Protein AF-A0A935G027-F1 (afdb_monomer_lite)

Sequence (75 aa):
MAFLKPKAANKTKTISVRVPIDLAEELDDIKRHADKHGLAFDVADVVERALTQAARSARSELAALPTKQQNALAA

pLDDT: mean 78.5, std 15.15, range [39.28, 94.31]

Secondary structure (DSSP, 8-state):
--------------------HHHHHHHHHHHHHHHHTT----HHHHHHHHHHHHHHHHHHHHHHSPPTTSTTS--

Structure (mmCIF, N/CA/C/O backbone):
data_AF-A0A935G027-F1
#
_entry.id   AF-A0A935G027-F1
#
loop_
_atom_site.group_PDB
_atom_site.id
_atom_site.type_symbol
_atom_site.label_atom_id
_atom_site.label_alt_id
_atom_site.label_comp_id
_atom_site.label_asym_id
_atom_site.label_entity_id
_atom_site.label_seq_id
_atom_site.pdbx_PDB_ins_code
_atom_site.Cartn_x
_atom_site.Cartn_y
_atom_site.Cartn_z
_atom_site.occupancy
_atom_site.B_iso_or_equiv
_atom_site.auth_seq_id
_atom_site.auth_comp_id
_atom_site.auth_asym_id
_atom_site.auth_atom_id
_atom_site.pdbx_PDB_model_num
ATOM 1 N N . MET A 1 1 ? 30.923 22.481 21.797 1.00 39.28 1 MET A N 1
ATOM 2 C CA . MET A 1 1 ? 30.362 22.140 20.471 1.00 39.28 1 MET A CA 1
ATOM 3 C C . MET A 1 1 ? 30.429 20.629 20.316 1.00 39.28 1 MET A C 1
ATOM 5 O O . MET A 1 1 ? 31.522 20.085 20.376 1.00 39.28 1 MET A O 1
ATOM 9 N N . ALA A 1 2 ? 29.287 19.941 20.259 1.00 51.88 2 ALA A N 1
ATOM 10 C CA . ALA A 1 2 ? 29.254 18.478 20.228 1.00 51.88 2 ALA A CA 1
ATOM 11 C C . ALA A 1 2 ? 29.397 17.966 18.784 1.00 51.88 2 ALA A C 1
ATOM 13 O O . ALA A 1 2 ? 28.578 18.285 17.929 1.00 51.88 2 ALA A O 1
ATOM 14 N N . PHE A 1 3 ? 30.436 17.166 18.531 1.00 59.50 3 PHE A N 1
ATOM 15 C CA . PHE A 1 3 ? 30.741 16.552 17.229 1.00 59.50 3 PHE A CA 1
ATOM 16 C C . PHE A 1 3 ? 29.906 15.299 16.920 1.00 59.50 3 PHE A C 1
ATOM 18 O O . PHE A 1 3 ? 30.006 14.733 15.834 1.00 59.50 3 PHE A O 1
ATOM 25 N N . LEU A 1 4 ? 29.075 14.849 17.861 1.00 58.03 4 LEU A N 1
ATOM 26 C CA . LEU A 1 4 ? 28.300 13.622 17.733 1.00 58.03 4 LEU A CA 1
ATOM 27 C C . LEU A 1 4 ? 26.833 13.965 17.492 1.00 58.03 4 LEU A C 1
ATOM 29 O O . LEU A 1 4 ? 26.122 14.408 18.392 1.00 58.03 4 LEU A O 1
ATOM 33 N N . LYS A 1 5 ? 26.384 13.751 16.253 1.00 63.28 5 LYS A N 1
ATOM 34 C CA . LYS A 1 5 ? 24.959 13.749 15.915 1.00 63.28 5 LYS A CA 1
ATOM 35 C C . LYS A 1 5 ? 24.342 12.445 16.442 1.00 63.28 5 LYS A C 1
ATOM 37 O O . LYS A 1 5 ? 24.935 11.386 16.220 1.00 63.28 5 LYS A O 1
ATOM 42 N N . PRO A 1 6 ? 23.173 12.474 17.107 1.00 64.44 6 PRO A N 1
ATOM 43 C CA . PRO A 1 6 ? 22.465 11.250 17.453 1.00 64.44 6 PRO A CA 1
ATOM 44 C C . PRO A 1 6 ? 22.179 10.484 16.160 1.00 64.44 6 PRO A C 1
ATOM 46 O O . PRO A 1 6 ? 21.566 11.013 15.232 1.00 64.44 6 PRO A O 1
ATOM 49 N N . LYS A 1 7 ? 22.683 9.250 16.077 1.00 60.50 7 LYS A N 1
ATOM 50 C CA . LYS A 1 7 ? 22.428 8.344 14.958 1.00 60.50 7 LYS A CA 1
ATOM 51 C C . LYS A 1 7 ?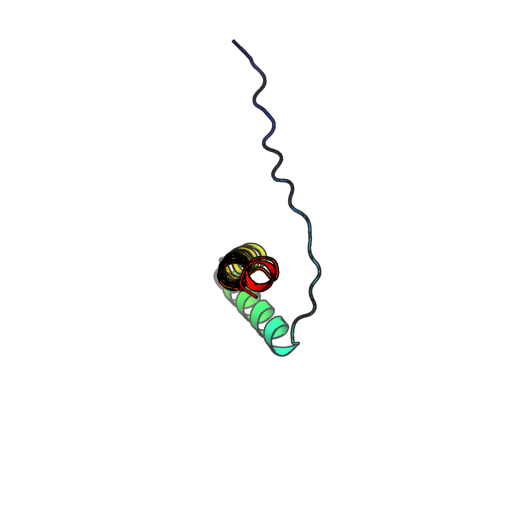 20.921 8.103 14.943 1.00 60.50 7 LYS A C 1
ATOM 53 O O . LYS A 1 7 ? 20.424 7.370 15.796 1.00 60.50 7 LYS A O 1
ATOM 58 N N . ALA A 1 8 ? 20.201 8.785 14.052 1.00 58.50 8 ALA A N 1
ATOM 59 C CA . ALA A 1 8 ? 18.769 8.603 13.875 1.00 58.50 8 ALA A CA 1
ATOM 60 C C . ALA A 1 8 ? 18.546 7.130 13.539 1.00 58.50 8 ALA A C 1
ATOM 62 O O . ALA A 1 8 ? 18.840 6.663 12.439 1.00 58.50 8 ALA A O 1
ATOM 63 N N . ALA A 1 9 ? 18.150 6.362 14.546 1.00 58.78 9 ALA A N 1
ATOM 64 C CA . ALA A 1 9 ? 17.898 4.953 14.390 1.00 58.78 9 ALA A CA 1
ATOM 65 C C . ALA A 1 9 ? 16.542 4.848 13.696 1.00 58.78 9 ALA A C 1
ATOM 67 O O . ALA A 1 9 ? 15.511 4.789 14.363 1.00 58.78 9 ALA A O 1
ATOM 68 N N . ASN A 1 10 ? 16.548 4.856 12.361 1.00 60.38 10 ASN A N 1
ATOM 69 C CA . ASN A 1 10 ? 15.422 4.376 11.568 1.00 60.38 10 ASN A CA 1
ATOM 70 C C . ASN A 1 10 ? 15.300 2.872 11.829 1.00 60.38 10 ASN A C 1
ATOM 72 O O . ASN A 1 10 ? 15.815 2.037 11.091 1.00 60.38 10 ASN A O 1
ATOM 76 N N . LYS A 1 11 ? 14.708 2.537 12.979 1.00 75.12 11 LYS A N 1
ATOM 77 C CA . LYS A 1 11 ? 14.443 1.170 13.406 1.00 75.12 11 LYS A CA 1
ATOM 78 C C . LYS A 1 11 ? 13.197 0.714 12.669 1.00 75.12 11 LYS A C 1
ATOM 80 O O . LYS A 1 11 ? 12.084 0.917 13.144 1.00 75.12 11 LYS A O 1
ATOM 85 N N . THR A 1 12 ? 13.388 0.127 11.4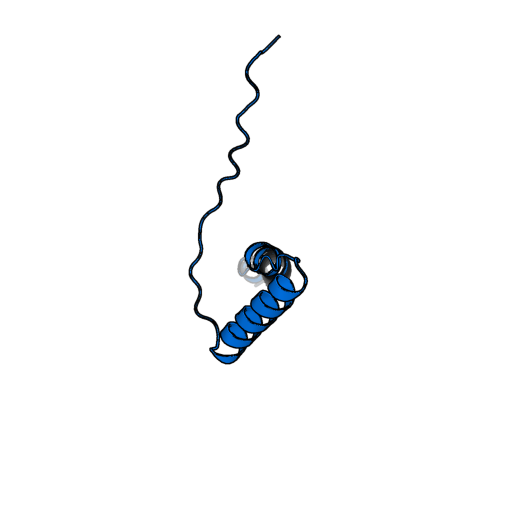99 1.00 76.56 12 THR A N 1
ATOM 86 C CA . THR A 1 12 ? 12.322 -0.603 10.823 1.00 76.56 12 THR A CA 1
ATOM 87 C C . THR A 1 12 ? 12.182 -1.982 11.470 1.00 76.56 12 THR A C 1
ATOM 89 O O . THR A 1 12 ? 13.153 -2.575 11.948 1.00 76.56 12 THR A O 1
ATOM 92 N N . LYS A 1 13 ? 10.950 -2.483 11.545 1.00 80.81 13 LYS A N 1
ATOM 93 C CA . LYS A 1 13 ? 10.649 -3.846 11.987 1.00 80.81 13 LYS A CA 1
ATOM 94 C C . LYS A 1 13 ? 9.782 -4.491 10.920 1.00 80.81 13 LYS A C 1
ATOM 96 O O . LYS A 1 13 ? 8.720 -3.965 10.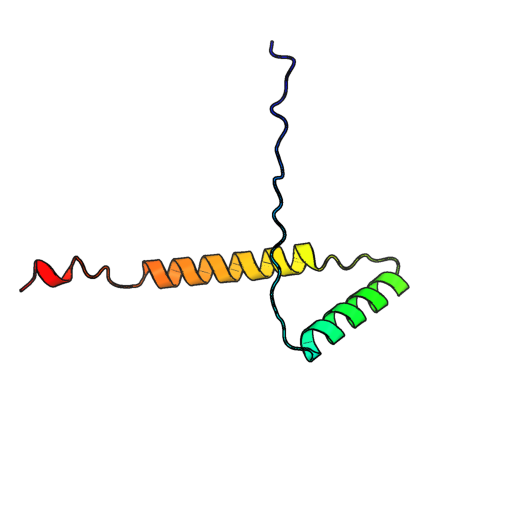604 1.00 80.81 13 LYS A O 1
ATOM 101 N N . THR A 1 14 ? 10.225 -5.623 10.388 1.00 84.06 14 THR A N 1
ATOM 102 C CA . THR A 1 14 ? 9.452 -6.378 9.402 1.00 84.06 14 THR A CA 1
ATOM 103 C C . THR A 1 14 ? 8.220 -6.985 10.062 1.00 84.06 14 THR A C 1
ATOM 105 O O . THR A 1 14 ? 8.319 -7.629 11.110 1.00 84.06 14 THR A O 1
ATOM 108 N N . ILE A 1 15 ? 7.061 -6.781 9.441 1.00 79.81 15 ILE A N 1
ATOM 109 C CA . ILE A 1 15 ? 5.800 -7.418 9.814 1.00 79.81 15 ILE A CA 1
ATOM 110 C C . ILE A 1 15 ? 5.445 -8.379 8.684 1.00 79.81 15 ILE A C 1
ATOM 112 O O . ILE A 1 15 ? 5.425 -7.985 7.521 1.00 79.81 15 ILE A O 1
ATOM 116 N N . SER A 1 16 ? 5.181 -9.639 9.018 1.00 85.38 16 SER A N 1
ATOM 117 C CA . SER A 1 16 ? 4.722 -10.636 8.052 1.00 85.38 16 SER A CA 1
ATOM 118 C C . SER A 1 16 ? 3.213 -10.790 8.184 1.00 85.38 16 SER A C 1
ATOM 120 O O . SER A 1 16 ? 2.715 -11.164 9.245 1.00 85.38 16 SER A O 1
ATOM 122 N N . VAL A 1 17 ? 2.490 -10.480 7.112 1.00 86.00 17 VAL A N 1
ATOM 123 C CA . VAL A 1 17 ? 1.026 -10.519 7.050 1.00 86.00 17 VAL A CA 1
ATOM 124 C C . VAL A 1 17 ? 0.599 -11.423 5.907 1.00 86.00 17 VAL A C 1
ATOM 126 O O . VAL A 1 17 ? 1.232 -11.447 4.855 1.00 86.00 17 VAL A O 1
ATOM 129 N N . ARG A 1 18 ? -0.474 -12.184 6.127 1.00 90.12 18 ARG A N 1
ATOM 130 C CA . ARG A 1 18 ? -1.119 -12.946 5.058 1.00 90.12 18 ARG A CA 1
ATOM 131 C C . ARG A 1 18 ? -2.068 -12.020 4.313 1.00 90.12 18 ARG A C 1
ATOM 133 O O . ARG A 1 18 ? -2.853 -11.320 4.947 1.00 90.12 18 ARG A O 1
ATOM 140 N N . VAL A 1 19 ? -2.000 -12.059 2.992 1.00 87.88 19 VAL A N 1
ATOM 141 C CA . VAL A 1 19 ? -2.895 -11.334 2.087 1.00 87.88 19 VAL A CA 1
ATOM 142 C C . VAL A 1 19 ? -3.584 -12.330 1.151 1.00 87.88 19 VAL A C 1
ATOM 144 O O . VAL A 1 19 ? -3.060 -13.434 0.968 1.00 87.88 19 VAL A O 1
ATOM 147 N N . PRO A 1 20 ? -4.758 -11.990 0.591 1.00 93.19 20 PRO A N 1
ATOM 148 C CA . PRO A 1 20 ? -5.377 -12.775 -0.472 1.00 93.19 20 PRO A CA 1
ATOM 149 C C . PRO A 1 20 ? -4.419 -12.975 -1.651 1.00 93.19 20 PRO A C 1
ATOM 151 O O . PRO A 1 20 ? -3.615 -12.090 -1.946 1.00 93.19 20 PRO A O 1
ATOM 154 N N . ILE A 1 21 ? -4.521 -14.129 -2.315 1.00 92.44 21 ILE A N 1
ATOM 155 C CA . ILE A 1 21 ? -3.638 -14.485 -3.433 1.00 92.44 21 ILE A CA 1
ATOM 156 C C . ILE A 1 21 ? -3.761 -13.489 -4.589 1.00 92.44 21 ILE A C 1
ATOM 158 O O . ILE A 1 21 ? -2.741 -13.003 -5.062 1.00 92.44 21 ILE A O 1
ATOM 162 N N . ASP A 1 22 ? -4.987 -13.084 -4.924 1.00 94.00 22 ASP A N 1
ATOM 163 C CA . ASP A 1 22 ? -5.262 -12.155 -6.024 1.00 94.00 22 ASP A CA 1
ATOM 164 C C . ASP A 1 22 ? -4.540 -10.810 -5.830 1.00 94.00 22 ASP A C 1
ATOM 166 O O . ASP A 1 22 ? -3.950 -10.265 -6.757 1.00 94.00 22 ASP A O 1
ATOM 170 N N . LEU A 1 23 ? -4.511 -10.302 -4.592 1.00 89.50 23 LEU A N 1
ATOM 171 C CA . LEU A 1 23 ? -3.817 -9.054 -4.263 1.00 89.50 23 LEU A CA 1
ATOM 172 C C . LEU A 1 23 ? -2.293 -9.208 -4.352 1.00 89.50 23 LEU A C 1
ATOM 174 O O . LEU A 1 23 ? -1.599 -8.272 -4.740 1.00 89.50 23 LEU A O 1
ATOM 178 N N . ALA A 1 24 ? -1.757 -10.365 -3.957 1.00 89.69 24 ALA A N 1
ATOM 179 C CA . ALA A 1 24 ? -0.326 -10.624 -4.070 1.00 89.69 24 ALA A CA 1
ATOM 180 C C . ALA A 1 24 ? 0.114 -10.679 -5.540 1.00 89.69 24 ALA A C 1
ATOM 182 O O . ALA A 1 24 ? 1.131 -10.082 -5.889 1.00 89.69 24 ALA A O 1
ATOM 183 N N . GLU A 1 25 ? -0.674 -11.339 -6.391 1.00 94.31 25 GLU A N 1
ATOM 184 C CA . GLU A 1 25 ? -0.426 -11.412 -7.833 1.00 94.31 25 GLU A CA 1
ATOM 185 C C . GLU A 1 25 ? -0.506 -10.026 -8.486 1.00 94.31 25 GLU A C 1
ATOM 187 O O . GLU A 1 25 ? 0.398 -9.647 -9.229 1.00 94.31 25 GLU A O 1
ATOM 192 N N . GLU A 1 26 ? -1.509 -9.218 -8.130 1.00 92.06 26 GLU A N 1
ATOM 193 C CA . GLU A 1 26 ? -1.648 -7.850 -8.639 1.00 92.06 26 GLU A CA 1
ATOM 194 C C . GLU A 1 26 ? -0.447 -6.961 -8.259 1.00 92.06 26 GLU A C 1
ATOM 196 O O . GLU A 1 26 ? 0.079 -6.221 -9.094 1.00 92.06 26 GLU A O 1
ATOM 201 N N . LEU A 1 27 ? 0.044 -7.055 -7.016 1.00 91.12 27 LEU A N 1
ATOM 202 C CA . LEU A 1 27 ? 1.228 -6.310 -6.569 1.00 91.12 27 LEU A CA 1
ATOM 203 C C . LEU A 1 27 ? 2.494 -6.723 -7.333 1.00 91.12 27 LEU A C 1
ATOM 205 O O . LEU A 1 27 ? 3.308 -5.862 -7.688 1.00 91.12 27 LEU A O 1
ATOM 209 N N . ASP A 1 28 ? 2.663 -8.019 -7.596 1.00 90.19 28 ASP A N 1
ATOM 210 C CA . ASP A 1 28 ? 3.789 -8.535 -8.375 1.00 90.19 28 ASP A CA 1
ATOM 211 C C . ASP A 1 28 ? 3.715 -8.097 -9.843 1.00 90.19 28 ASP A C 1
ATOM 213 O O . ASP A 1 28 ? 4.741 -7.735 -10.431 1.00 90.19 28 ASP A O 1
ATOM 217 N N . ASP A 1 29 ? 2.521 -8.064 -10.430 1.00 93.62 29 ASP A N 1
ATOM 218 C CA . ASP A 1 29 ? 2.311 -7.575 -11.790 1.00 93.62 29 ASP A CA 1
ATOM 219 C C . ASP A 1 29 ? 2.630 -6.085 -11.906 1.00 93.62 29 ASP A C 1
ATOM 221 O O . ASP A 1 29 ? 3.400 -5.687 -12.787 1.00 93.62 29 ASP A O 1
ATOM 225 N N . ILE A 1 30 ? 2.135 -5.255 -10.983 1.00 91.81 30 ILE A N 1
ATOM 226 C CA . ILE A 1 30 ? 2.448 -3.818 -10.947 1.00 91.81 30 ILE A CA 1
ATOM 227 C C . ILE A 1 30 ? 3.957 -3.605 -10.830 1.00 91.81 30 ILE A C 1
ATOM 229 O O . ILE A 1 30 ? 4.524 -2.781 -11.552 1.00 91.81 30 ILE A O 1
ATOM 233 N N . LYS A 1 31 ? 4.627 -4.373 -9.967 1.00 91.00 31 LYS A N 1
ATOM 234 C CA . LYS A 1 31 ? 6.078 -4.298 -9.803 1.00 91.00 31 LYS A CA 1
ATOM 235 C C . LYS A 1 31 ? 6.813 -4.634 -11.099 1.00 91.00 31 LYS A C 1
ATOM 237 O O . LYS A 1 31 ? 7.651 -3.854 -11.543 1.00 91.00 31 LYS A O 1
ATOM 242 N N . ARG A 1 32 ? 6.447 -5.736 -11.761 1.00 91.25 32 ARG A N 1
ATOM 243 C CA . ARG A 1 32 ? 7.022 -6.124 -13.061 1.00 91.25 32 ARG A CA 1
ATOM 244 C C . ARG A 1 32 ? 6.769 -5.072 -14.137 1.00 91.25 32 ARG A C 1
ATOM 246 O O . ARG A 1 32 ? 7.627 -4.849 -14.988 1.00 91.25 32 ARG A O 1
ATOM 253 N N . HIS A 1 33 ? 5.594 -4.449 -14.137 1.00 91.38 33 HIS A N 1
ATOM 254 C CA . HIS A 1 33 ? 5.269 -3.366 -15.059 1.00 91.38 33 HIS A CA 1
ATOM 255 C C . HIS A 1 33 ? 6.117 -2.120 -14.790 1.00 91.38 33 HIS A C 1
ATOM 257 O O . HIS A 1 33 ? 6.685 -1.571 -15.732 1.00 91.38 33 HIS A O 1
ATOM 263 N N . ALA A 1 34 ? 6.268 -1.709 -13.532 1.00 90.19 34 ALA A N 1
ATOM 264 C CA . ALA A 1 34 ? 7.128 -0.593 -13.155 1.00 90.19 34 ALA A CA 1
ATOM 265 C C . ALA A 1 34 ? 8.585 -0.842 -13.583 1.00 90.19 34 ALA A C 1
ATOM 267 O O . ALA A 1 34 ? 9.174 0.011 -14.252 1.00 90.19 34 ALA A O 1
ATOM 268 N N . ASP A 1 35 ? 9.110 -2.044 -13.323 1.00 90.94 35 ASP A N 1
ATOM 269 C CA . ASP A 1 35 ? 10.475 -2.433 -13.690 1.00 90.94 35 ASP A CA 1
ATOM 270 C C . ASP A 1 35 ? 10.710 -2.331 -15.210 1.00 90.94 35 ASP A C 1
ATOM 272 O O . ASP A 1 35 ? 11.746 -1.830 -15.652 1.00 90.94 35 ASP A O 1
ATOM 276 N N . LYS A 1 36 ? 9.724 -2.722 -16.035 1.00 93.06 36 LYS A N 1
ATOM 277 C CA . LYS A 1 36 ? 9.788 -2.582 -17.507 1.00 93.06 36 LYS A CA 1
ATOM 278 C C . LYS A 1 36 ? 9.902 -1.130 -17.975 1.00 93.06 36 LYS A C 1
ATOM 280 O O . LYS A 1 36 ? 10.426 -0.883 -19.058 1.00 93.06 36 LYS A O 1
ATOM 285 N N . HIS A 1 37 ? 9.417 -0.181 -17.181 1.00 92.25 37 HIS A N 1
ATOM 286 C CA . HIS A 1 37 ? 9.500 1.252 -17.459 1.00 92.25 37 HIS A CA 1
ATOM 287 C C . HIS A 1 37 ? 10.677 1.933 -16.738 1.00 92.25 37 HIS A C 1
ATOM 289 O O . HIS A 1 37 ? 10.799 3.155 -16.803 1.00 92.25 37 HIS A O 1
ATOM 295 N N . GLY A 1 38 ? 11.548 1.169 -16.065 1.00 90.00 38 GLY A N 1
ATOM 296 C CA . GLY A 1 38 ? 12.659 1.708 -15.275 1.00 90.00 38 GLY A CA 1
ATOM 297 C C . GLY A 1 38 ? 12.212 2.432 -14.000 1.00 90.00 38 GLY A C 1
ATOM 298 O O . GLY A 1 38 ? 12.958 3.246 -13.459 1.00 90.00 38 GLY A O 1
ATOM 299 N N . LEU A 1 39 ? 10.990 2.166 -13.536 1.00 84.88 39 LEU A N 1
ATOM 300 C CA . LEU A 1 39 ? 10.414 2.710 -12.312 1.00 84.88 39 LEU A CA 1
ATOM 301 C C . LEU A 1 39 ? 10.473 1.648 -11.210 1.00 84.88 39 LEU A C 1
ATOM 303 O O . LEU A 1 39 ? 10.302 0.465 -11.477 1.00 84.88 39 LEU A O 1
ATOM 307 N N . ALA A 1 40 ? 10.670 2.066 -9.960 1.00 85.88 40 ALA A N 1
ATOM 308 C CA . ALA A 1 40 ? 10.624 1.163 -8.814 1.00 85.88 40 ALA A CA 1
ATOM 309 C C . ALA A 1 40 ? 9.261 1.267 -8.121 1.00 85.88 40 ALA A C 1
ATOM 311 O O . ALA A 1 40 ? 8.875 2.344 -7.662 1.00 85.88 40 ALA A O 1
ATOM 312 N N . PHE A 1 41 ? 8.544 0.147 -8.021 1.00 86.94 41 PHE A N 1
ATOM 313 C CA . PHE A 1 41 ? 7.335 0.058 -7.205 1.00 86.94 41 PHE A CA 1
ATOM 314 C C . PHE A 1 41 ? 7.694 -0.430 -5.797 1.00 86.94 41 PHE A C 1
ATOM 316 O O . PHE A 1 41 ? 7.934 -1.621 -5.578 1.00 86.94 41 PHE A O 1
ATOM 323 N N . ASP A 1 42 ? 7.765 0.501 -4.842 1.00 87.50 42 ASP A N 1
ATOM 324 C CA . ASP A 1 42 ? 8.047 0.181 -3.443 1.00 87.50 42 ASP A CA 1
ATOM 325 C C . ASP A 1 42 ? 6.767 -0.219 -2.699 1.00 87.50 42 ASP A C 1
ATOM 327 O O . ASP A 1 42 ? 6.013 0.612 -2.188 1.00 87.50 42 ASP A O 1
ATOM 331 N N . VAL A 1 43 ? 6.542 -1.531 -2.617 1.00 86.56 43 VAL A N 1
ATOM 332 C CA . VAL A 1 43 ? 5.421 -2.119 -1.874 1.00 86.56 43 VAL A CA 1
ATOM 333 C C . VAL A 1 43 ? 5.460 -1.715 -0.395 1.00 86.56 43 VAL A C 1
ATOM 335 O O . VAL A 1 43 ? 4.405 -1.573 0.219 1.00 86.56 43 VAL A O 1
ATOM 338 N N . ALA A 1 44 ? 6.641 -1.496 0.193 1.00 85.75 44 ALA A N 1
ATOM 339 C CA . ALA A 1 44 ? 6.748 -1.125 1.598 1.00 85.75 44 ALA A CA 1
ATOM 340 C C . ALA A 1 44 ? 6.202 0.288 1.858 1.00 85.75 44 ALA A C 1
ATOM 342 O O . ALA A 1 44 ? 5.449 0.453 2.815 1.00 85.75 44 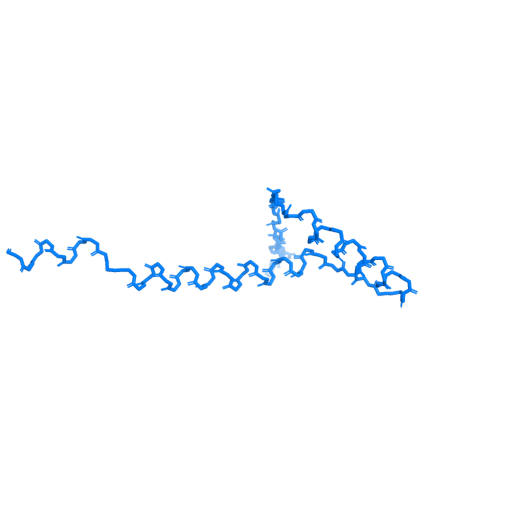ALA A O 1
ATOM 343 N N . ASP A 1 45 ? 6.496 1.271 0.996 1.00 85.88 45 ASP A N 1
ATOM 344 C CA . ASP A 1 45 ? 5.939 2.637 1.102 1.00 85.88 45 ASP A CA 1
ATOM 345 C C . ASP A 1 45 ? 4.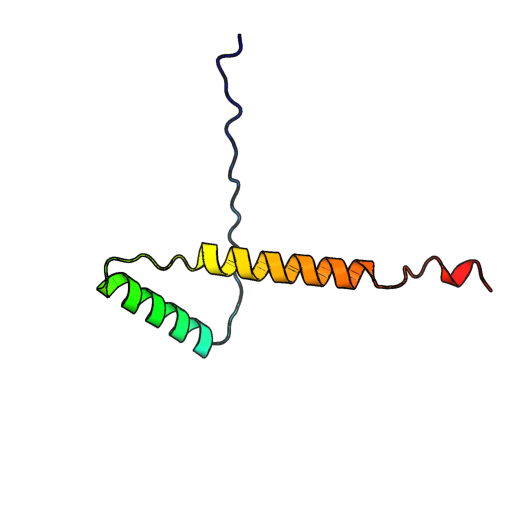414 2.631 0.895 1.00 85.88 45 ASP A C 1
ATOM 347 O O . ASP A 1 45 ? 3.664 3.266 1.641 1.00 85.88 45 ASP A O 1
ATOM 351 N N . VAL A 1 46 ? 3.921 1.844 -0.070 1.00 87.94 46 VAL A N 1
ATOM 352 C CA . VAL A 1 46 ? 2.474 1.683 -0.300 1.00 87.94 46 VAL A CA 1
ATOM 353 C C . VAL A 1 46 ? 1.785 1.104 0.939 1.00 87.94 46 VAL A C 1
ATOM 355 O O . VAL A 1 46 ? 0.779 1.647 1.410 1.00 87.94 46 VAL A O 1
ATOM 358 N N . VAL A 1 47 ? 2.348 0.034 1.505 1.00 88.56 47 VAL A N 1
ATOM 359 C CA . VAL A 1 47 ? 1.824 -0.618 2.710 1.00 88.56 47 VAL A CA 1
ATOM 360 C C . VAL A 1 47 ? 1.921 0.308 3.926 1.00 88.56 47 VAL A C 1
ATOM 362 O O . VAL A 1 47 ? 0.971 0.378 4.705 1.00 88.56 47 VAL A O 1
ATOM 365 N N . GLU A 1 48 ? 3.007 1.066 4.087 1.00 88.06 48 GLU A N 1
ATOM 366 C CA . GLU A 1 48 ? 3.176 2.028 5.182 1.00 88.06 48 GLU A CA 1
ATOM 367 C C . GLU A 1 48 ? 2.075 3.093 5.176 1.00 88.06 48 GLU A C 1
ATOM 369 O O . GLU A 1 48 ? 1.445 3.348 6.210 1.00 88.06 48 GLU A O 1
ATOM 374 N N . ARG A 1 49 ? 1.802 3.698 4.016 1.00 88.00 49 ARG A N 1
ATOM 375 C CA . ARG A 1 49 ? 0.772 4.738 3.880 1.00 88.00 49 ARG A CA 1
ATOM 376 C C . ARG A 1 49 ? -0.618 4.190 4.170 1.00 88.00 49 ARG A C 1
ATOM 378 O O . ARG A 1 49 ? -1.352 4.787 4.965 1.00 88.00 49 ARG A O 1
ATOM 385 N N . ALA A 1 50 ? -0.951 3.038 3.587 1.00 87.44 50 ALA A N 1
ATOM 386 C CA . ALA A 1 50 ? -2.241 2.390 3.789 1.00 87.44 50 ALA A CA 1
ATOM 387 C C . ALA A 1 50 ? -2.453 1.998 5.263 1.00 87.44 50 ALA A C 1
ATOM 389 O O . ALA A 1 50 ? -3.477 2.340 5.862 1.00 87.44 50 ALA A O 1
ATOM 390 N N . LEU A 1 51 ? -1.458 1.360 5.892 1.00 87.94 51 LEU A N 1
ATOM 391 C CA . LEU A 1 51 ? -1.525 0.966 7.302 1.00 87.94 51 LEU A CA 1
ATOM 392 C C . LEU A 1 51 ? -1.578 2.172 8.239 1.00 87.94 51 LEU A C 1
ATOM 394 O O . LEU A 1 51 ? -2.301 2.136 9.233 1.00 87.94 51 LEU A O 1
ATOM 398 N N . THR A 1 52 ? -0.862 3.256 7.937 1.00 89.50 52 THR A N 1
ATOM 399 C CA . THR A 1 52 ? -0.895 4.476 8.755 1.00 89.50 52 THR A CA 1
ATOM 400 C C . THR A 1 52 ? -2.285 5.107 8.746 1.00 89.50 52 THR A C 1
ATOM 402 O O . THR A 1 52 ? -2.787 5.509 9.799 1.00 89.50 52 THR A O 1
ATOM 405 N N . GLN A 1 53 ? -2.934 5.175 7.581 1.00 89.19 53 GLN A N 1
ATOM 406 C CA . GLN A 1 53 ? -4.295 5.696 7.458 1.00 89.19 53 GLN A CA 1
ATOM 407 C C . GLN A 1 53 ? -5.311 4.806 8.186 1.00 89.19 53 GLN A C 1
ATOM 409 O O . GLN A 1 53 ? -6.138 5.317 8.949 1.00 89.19 53 GLN A O 1
ATOM 414 N N . ALA A 1 54 ? -5.215 3.485 8.016 1.00 86.69 54 ALA A N 1
ATOM 415 C CA . ALA A 1 54 ? -6.073 2.528 8.710 1.00 86.69 54 ALA A CA 1
ATOM 416 C C . ALA A 1 54 ? -5.886 2.600 10.236 1.00 86.69 54 ALA A C 1
ATOM 418 O O . ALA A 1 54 ? -6.861 2.673 10.978 1.00 86.69 54 ALA A O 1
ATOM 419 N N . ALA A 1 55 ? -4.643 2.680 10.719 1.00 88.94 55 ALA A N 1
ATOM 420 C CA . ALA A 1 55 ? -4.338 2.790 12.144 1.00 88.94 55 ALA A CA 1
ATOM 421 C C . ALA A 1 55 ? -4.851 4.100 12.760 1.00 88.94 55 ALA A C 1
ATOM 423 O O . ALA A 1 55 ? -5.316 4.103 13.900 1.00 88.94 55 ALA A O 1
ATOM 424 N N . ARG A 1 56 ? -4.783 5.220 12.028 1.00 88.81 56 ARG A N 1
ATOM 425 C CA . ARG A 1 56 ? -5.378 6.493 12.469 1.00 88.81 56 ARG A CA 1
ATOM 426 C C . ARG A 1 56 ? -6.895 6.385 12.577 1.00 88.81 56 ARG A C 1
ATOM 428 O O . ARG A 1 56 ? -7.437 6.776 13.603 1.00 88.81 56 ARG A O 1
ATOM 435 N N . SER A 1 57 ? -7.541 5.801 11.571 1.00 85.38 57 SER A N 1
ATOM 436 C CA . SER A 1 57 ? -8.996 5.599 11.553 1.00 85.38 57 SER A CA 1
ATOM 437 C C . SER A 1 57 ? -9.442 4.705 12.713 1.00 85.38 57 SER A C 1
ATOM 439 O O . SER A 1 57 ? -10.287 5.107 13.506 1.00 85.38 57 SER A O 1
ATOM 441 N N . ALA A 1 58 ? -8.761 3.574 12.921 1.00 86.62 58 ALA A N 1
ATOM 442 C CA . ALA A 1 58 ? -9.016 2.679 14.047 1.00 86.62 58 ALA A CA 1
ATOM 443 C C . ALA A 1 58 ? -8.811 3.367 15.408 1.00 86.62 58 ALA A C 1
ATOM 445 O O . ALA A 1 58 ? -9.585 3.152 16.335 1.00 86.62 58 ALA A O 1
ATOM 446 N N . ARG A 1 59 ? -7.792 4.229 15.555 1.00 86.81 59 ARG A N 1
ATOM 447 C CA . ARG A 1 59 ? -7.609 5.023 16.785 1.00 86.81 59 ARG A CA 1
ATOM 448 C C . ARG A 1 59 ? -8.744 6.014 17.008 1.00 86.81 59 ARG A C 1
ATOM 450 O O . ARG A 1 59 ? -9.163 6.179 18.149 1.00 86.81 59 ARG A O 1
ATOM 457 N N . SER A 1 60 ? -9.223 6.668 15.955 1.00 81.12 60 SER A N 1
ATOM 458 C CA . SER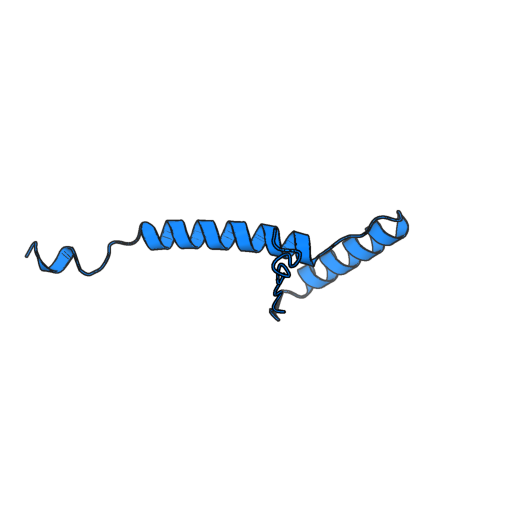 A 1 60 ? -10.367 7.577 16.039 1.00 81.12 60 SER A CA 1
ATOM 459 C C . SER A 1 60 ? -11.646 6.838 16.433 1.00 81.12 60 SER A C 1
ATOM 461 O O . SER A 1 60 ? -12.369 7.320 17.299 1.00 81.12 60 SER A O 1
ATOM 463 N N . GLU A 1 61 ? -11.888 5.649 15.881 1.00 79.31 61 GLU A N 1
ATOM 464 C CA . GLU A 1 61 ? -13.014 4.792 16.274 1.00 79.31 61 GLU A CA 1
ATOM 465 C C . GLU A 1 61 ? -12.900 4.338 17.733 1.00 79.31 61 GLU A C 1
ATOM 467 O O . GLU A 1 61 ? -13.857 4.459 18.492 1.00 79.31 61 GLU A O 1
ATOM 472 N N . LEU A 1 62 ? -11.713 3.896 18.163 1.00 79.88 62 LEU A N 1
ATOM 473 C CA . LEU A 1 62 ? -11.461 3.505 19.553 1.00 79.88 62 LEU A CA 1
ATOM 474 C C . LEU A 1 62 ? -11.637 4.672 20.535 1.00 79.88 62 LEU A C 1
ATOM 476 O O . LEU A 1 62 ? -12.117 4.458 21.644 1.00 79.88 62 LEU A O 1
ATOM 480 N N . ALA A 1 63 ? -11.262 5.893 20.149 1.00 77.88 63 ALA A N 1
ATOM 481 C CA . ALA A 1 63 ? -11.447 7.091 20.970 1.00 77.88 63 ALA A CA 1
ATOM 482 C C . ALA A 1 63 ? -12.917 7.541 21.050 1.00 77.88 63 ALA A C 1
ATOM 484 O O . ALA A 1 63 ? -13.299 8.199 22.014 1.00 77.88 63 ALA A O 1
ATOM 485 N N . ALA A 1 64 ? -13.732 7.188 20.053 1.00 74.06 64 ALA A N 1
ATOM 486 C CA . ALA A 1 64 ? -15.169 7.439 20.042 1.00 74.06 64 ALA A CA 1
ATOM 487 C C . ALA A 1 64 ? -15.973 6.380 20.823 1.00 74.06 64 ALA A C 1
ATOM 489 O O . ALA A 1 64 ? -17.170 6.569 21.051 1.00 74.06 64 ALA A O 1
ATOM 490 N N . LEU A 1 65 ? -15.346 5.274 21.249 1.00 72.06 65 LEU A N 1
ATOM 491 C CA . LEU A 1 65 ? -16.002 4.292 22.108 1.00 72.06 65 LEU A CA 1
ATOM 492 C C . LEU A 1 65 ? -16.199 4.875 23.516 1.00 72.06 65 LEU A C 1
ATOM 494 O O . LEU A 1 65 ? -15.243 5.381 24.107 1.00 72.06 65 LEU A O 1
ATOM 498 N N . PRO A 1 66 ? -17.404 4.765 24.104 1.00 62.22 66 PRO A N 1
ATOM 499 C CA . PRO A 1 66 ? -17.629 5.184 25.476 1.00 62.22 66 PRO A CA 1
ATOM 500 C C . PRO A 1 66 ? -16.776 4.325 26.408 1.00 62.22 66 PRO A C 1
ATOM 502 O O . PRO A 1 66 ? -16.935 3.104 26.503 1.00 62.22 66 PRO A O 1
ATOM 505 N N . THR A 1 67 ? -15.855 4.969 27.117 1.00 60.47 67 THR A N 1
ATOM 506 C CA . THR A 1 67 ? -15.078 4.338 28.175 1.00 60.47 67 THR A CA 1
ATOM 507 C C . THR A 1 67 ? -16.067 3.798 29.206 1.00 60.47 67 THR A C 1
ATOM 509 O O . THR A 1 67 ? -16.813 4.561 29.819 1.00 60.47 67 THR A O 1
ATOM 512 N N . LYS A 1 68 ? -16.066 2.476 29.429 1.00 56.72 68 LYS A N 1
ATOM 513 C CA . LYS A 1 68 ? -16.942 1.746 30.376 1.00 56.72 68 LYS A CA 1
ATOM 514 C C . LYS A 1 68 ? -16.991 2.331 31.803 1.00 56.72 68 LYS A C 1
ATOM 516 O O . LYS A 1 68 ? -17.811 1.910 32.607 1.00 56.72 68 LYS A O 1
ATOM 521 N N . GLN A 1 69 ? -16.117 3.282 32.119 1.00 51.72 69 GLN A N 1
ATOM 522 C CA . GLN A 1 69 ? -15.975 3.927 33.416 1.00 51.72 69 GLN A CA 1
ATOM 523 C C . GLN A 1 69 ? -16.962 5.089 33.655 1.00 51.72 69 GLN A C 1
ATOM 525 O O . GLN A 1 69 ? -17.218 5.410 34.809 1.00 51.72 69 GLN A O 1
ATOM 530 N N . GLN A 1 70 ? -17.566 5.687 32.616 1.00 49.41 70 GLN A N 1
ATOM 531 C CA . GLN A 1 70 ? -18.517 6.803 32.794 1.00 49.41 70 GLN A CA 1
ATOM 532 C C . GLN A 1 70 ? -19.956 6.370 33.129 1.00 49.41 70 GLN A C 1
ATOM 534 O O . GLN A 1 70 ? -20.689 7.151 33.726 1.00 49.41 70 GLN A O 1
ATOM 539 N N . ASN A 1 71 ? -20.352 5.123 32.848 1.00 49.28 71 ASN A N 1
ATOM 540 C CA . ASN A 1 71 ? -21.706 4.637 33.169 1.00 49.28 71 ASN A CA 1
ATOM 541 C C . ASN A 1 71 ? -21.870 4.148 34.620 1.00 49.28 71 ASN A C 1
ATOM 543 O O . ASN A 1 71 ? -22.992 3.890 35.039 1.00 49.28 71 ASN A O 1
ATOM 547 N N . ALA A 1 72 ? -20.787 4.016 35.393 1.00 50.03 72 ALA A N 1
ATOM 548 C CA . ALA A 1 72 ? -20.848 3.539 36.780 1.00 50.03 72 ALA A CA 1
ATOM 549 C C . ALA A 1 72 ? -21.040 4.661 37.823 1.00 50.03 72 ALA A C 1
ATOM 551 O O . ALA A 1 72 ? -21.219 4.364 38.997 1.00 50.03 72 ALA A O 1
ATOM 552 N N . LEU A 1 73 ? -20.990 5.936 37.413 1.00 52.94 73 LEU A N 1
ATOM 553 C CA . LEU A 1 73 ? -21.194 7.107 38.286 1.00 52.94 73 LEU A CA 1
ATOM 554 C C . LEU A 1 73 ? -22.521 7.843 38.023 1.00 52.94 73 LEU A C 1
ATOM 556 O O . LEU A 1 73 ? -22.762 8.888 38.620 1.00 52.94 73 LEU A O 1
ATOM 560 N N . ALA A 1 74 ? -23.365 7.318 37.130 1.00 50.50 74 ALA A N 1
ATOM 561 C CA . ALA A 1 74 ? -24.654 7.907 36.758 1.00 50.50 74 ALA A CA 1
ATOM 562 C C . ALA A 1 74 ? -25.858 6.990 37.066 1.00 50.50 74 ALA A C 1
ATOM 564 O O . ALA A 1 74 ? -26.940 7.220 36.527 1.00 50.50 74 ALA A O 1
ATOM 565 N N . ALA A 1 75 ? -25.667 5.959 37.898 1.00 44.66 75 ALA A N 1
ATOM 566 C CA . ALA A 1 75 ? -26.713 5.051 38.375 1.00 44.66 75 ALA A CA 1
ATOM 567 C C . ALA A 1 75 ? -26.843 5.127 39.899 1.00 44.66 75 ALA A C 1
ATOM 569 O O . ALA A 1 75 ? -25.784 5.195 40.565 1.00 44.66 75 ALA A O 1
#

Radius of gyration: 21.24 Å; chains: 1; bounding box: 58×37×56 Å

Foldseek 3Di:
DDPDDPPPPPDDDDDDDDDDPVVVVVLVVVQVVCVVVVHGDDPPVVCVVVVVVVVVVVVVVVVPDPDPVVVVVVD